Protein AF-W4RLB2-F1 (afdb_monomer)

Secondary structure (DSSP, 8-state):
-GGGGG-S--SS--HHHHHHHHHHHHHH--HHHHHHHHHHHHHHHHHHHHTSSSEEHHHHHHHHHHHHHHHHHHHHSSPPPS-HHHHTTT---HHHHHHHHHHHHHHHHT--EESS--HHHHHHHHHHHHHHHHHHHHHTT----THHHHHHHHHHHHHHHH-

Structure (mmCIF, N/CA/C/O backbone):
data_AF-W4RLB2-F1
#
_entry.id   AF-W4RLB2-F1
#
loop_
_atom_site.group_PDB
_atom_site.id
_atom_site.type_symbol
_atom_site.label_atom_id
_atom_site.label_alt_id
_atom_site.label_comp_id
_atom_site.label_asym_id
_atom_site.label_entity_id
_atom_site.label_seq_id
_atom_site.pdbx_PDB_ins_code
_atom_site.Cartn_x
_atom_site.Cartn_y
_atom_site.Cartn_z
_atom_site.occupancy
_atom_site.B_iso_or_equiv
_atom_site.auth_seq_id
_atom_site.auth_comp_id
_atom_site.auth_asym_id
_atom_site.auth_atom_id
_atom_site.pdbx_PDB_model_num
ATOM 1 N N . MET A 1 1 ? -3.793 -5.143 9.166 1.00 57.75 1 MET A N 1
ATOM 2 C CA . MET A 1 1 ? -4.427 -6.221 9.969 1.00 57.75 1 MET A CA 1
ATOM 3 C C . MET A 1 1 ? -5.931 -6.301 9.697 1.00 57.75 1 MET A C 1
ATOM 5 O O . MET A 1 1 ? -6.378 -7.382 9.352 1.00 57.75 1 MET A O 1
ATOM 9 N N . LEU A 1 2 ? -6.685 -5.191 9.734 1.00 67.94 2 LEU A N 1
ATOM 10 C CA . LEU A 1 2 ? -8.132 -5.184 9.432 1.00 67.94 2 LEU A CA 1
ATOM 11 C C . LEU A 1 2 ? -8.497 -5.467 7.961 1.00 67.94 2 LEU A C 1
ATOM 13 O O . LEU A 1 2 ? -9.568 -5.993 7.696 1.00 67.94 2 LEU A O 1
ATOM 17 N N . GLU A 1 3 ? -7.590 -5.215 7.012 1.00 64.88 3 GLU A N 1
ATOM 18 C CA . GLU A 1 3 ? -7.802 -5.493 5.576 1.00 64.88 3 GLU A CA 1
ATOM 19 C C . GLU A 1 3 ? -8.247 -6.938 5.283 1.00 64.88 3 GLU A C 1
ATOM 21 O O . GLU A 1 3 ? -8.999 -7.179 4.342 1.00 64.88 3 GLU A O 1
ATOM 26 N N . TRP A 1 4 ? -7.829 -7.910 6.104 1.00 70.88 4 TRP A N 1
ATOM 27 C CA . TRP A 1 4 ? -8.194 -9.321 5.937 1.00 70.88 4 TRP A CA 1
ATOM 28 C C . TRP A 1 4 ? -9.691 -9.595 6.114 1.00 70.88 4 TRP A C 1
ATOM 30 O O . TRP A 1 4 ? -10.180 -10.574 5.552 1.00 70.88 4 TRP A O 1
ATOM 40 N N . LEU A 1 5 ? -10.431 -8.724 6.816 1.00 71.50 5 LEU A N 1
ATOM 41 C CA . LEU A 1 5 ? -11.891 -8.826 6.932 1.00 71.50 5 LEU A CA 1
ATOM 42 C C . LEU A 1 5 ? -12.574 -8.777 5.557 1.00 71.50 5 LEU A C 1
ATOM 44 O O . LEU A 1 5 ? -13.620 -9.396 5.364 1.00 71.50 5 LEU A O 1
ATOM 48 N N . ASN A 1 6 ? -11.955 -8.104 4.584 1.00 72.44 6 ASN A N 1
ATOM 49 C CA . ASN A 1 6 ? -12.485 -7.924 3.233 1.00 72.44 6 ASN A CA 1
ATOM 50 C C . ASN A 1 6 ? -11.906 -8.938 2.225 1.00 72.44 6 ASN A C 1
ATOM 52 O O . ASN A 1 6 ? -12.053 -8.780 1.013 1.00 72.44 6 ASN A O 1
ATOM 56 N N . SER A 1 7 ? -11.243 -9.999 2.701 1.00 74.69 7 SER A N 1
ATOM 57 C CA . SER A 1 7 ? -10.769 -11.091 1.846 1.00 74.69 7 SER A CA 1
ATOM 58 C C . SER A 1 7 ? -11.936 -11.917 1.296 1.00 74.69 7 SER A C 1
ATOM 60 O O . SER A 1 7 ? -12.814 -12.347 2.040 1.00 74.69 7 SER A O 1
ATOM 62 N N . LYS A 1 8 ? -11.895 -12.225 -0.007 1.00 70.88 8 LYS A N 1
ATOM 63 C CA . LYS A 1 8 ? -12.828 -13.168 -0.655 1.00 70.88 8 LYS A CA 1
ATOM 64 C C . LYS A 1 8 ? -12.597 -14.628 -0.230 1.00 70.88 8 LYS A C 1
ATOM 66 O O . LYS A 1 8 ? -13.487 -15.451 -0.392 1.00 70.88 8 LYS A O 1
ATOM 71 N N . HIS A 1 9 ? -11.414 -14.950 0.300 1.00 71.81 9 HIS A N 1
ATOM 72 C CA . HIS A 1 9 ? -11.053 -16.302 0.734 1.00 71.81 9 HIS A CA 1
ATOM 73 C C . HIS A 1 9 ? -11.156 -16.391 2.257 1.00 71.81 9 HIS A C 1
ATOM 75 O O . HIS A 1 9 ? -10.357 -15.769 2.964 1.00 71.81 9 HIS A O 1
ATOM 81 N N . VAL A 1 10 ? -12.135 -17.155 2.741 1.00 72.12 10 VAL A N 1
ATOM 82 C CA . VAL A 1 10 ? -12.439 -17.351 4.163 1.00 72.12 10 VAL A CA 1
ATOM 83 C C . VAL A 1 10 ? -12.361 -18.843 4.477 1.00 72.12 10 VAL A C 1
ATOM 85 O O . VAL A 1 10 ? -13.080 -19.632 3.874 1.00 72.12 10 VAL A O 1
ATOM 88 N N . TYR A 1 11 ? -11.478 -19.228 5.402 1.00 72.69 11 TYR A N 1
ATOM 89 C CA . TYR A 1 11 ? -11.276 -20.634 5.787 1.00 72.69 11 TYR A CA 1
ATOM 90 C C . TYR A 1 11 ? -12.200 -21.073 6.929 1.00 72.69 11 TYR A C 1
ATOM 92 O O . TYR A 1 11 ? -12.693 -22.195 6.932 1.00 72.69 11 TYR A O 1
ATOM 100 N N . PHE A 1 12 ? -12.437 -20.186 7.895 1.00 69.25 12 PHE A N 1
ATOM 101 C CA . PHE A 1 12 ? -13.349 -20.384 9.017 1.00 69.25 12 PHE A CA 1
ATOM 102 C C . PHE A 1 12 ? -13.808 -19.011 9.514 1.00 69.25 12 PHE A C 1
ATOM 104 O O . PHE A 1 12 ? -13.005 -18.074 9.541 1.00 69.25 12 PHE A O 1
ATOM 11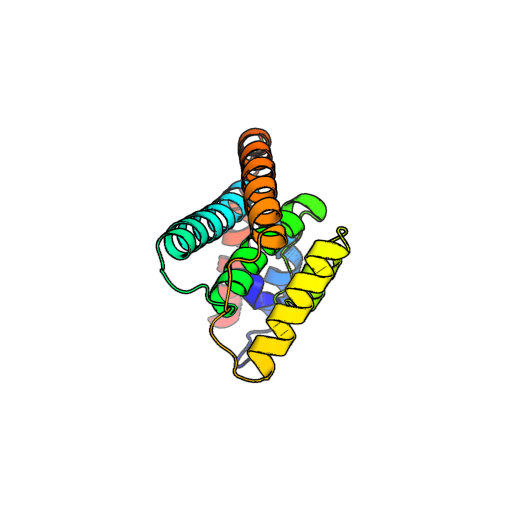1 N N . LEU A 1 13 ? -15.084 -18.874 9.873 1.00 68.69 13 LEU A N 1
ATOM 112 C CA . LEU A 1 13 ? -15.665 -17.589 10.251 1.00 68.69 13 LEU A CA 1
ATOM 113 C C . LEU A 1 13 ? -16.718 -17.763 11.341 1.00 68.69 13 LEU A C 1
ATOM 115 O O . LEU A 1 13 ? -17.698 -18.473 11.138 1.00 68.69 13 LEU A O 1
ATOM 119 N N . ASN A 1 14 ? -16.555 -17.051 12.456 1.00 70.25 14 ASN A N 1
ATOM 120 C CA . ASN A 1 14 ? -17.691 -16.724 13.311 1.00 70.25 14 ASN A CA 1
ATOM 121 C C . ASN A 1 14 ? -18.388 -15.503 12.691 1.00 70.25 14 ASN A C 1
ATOM 123 O O . ASN A 1 14 ? -17.816 -14.411 12.648 1.00 70.25 14 ASN A O 1
ATOM 127 N N . THR A 1 15 ? -19.584 -15.713 12.146 1.00 71.94 15 THR A N 1
ATOM 128 C CA . THR A 1 15 ? -20.307 -14.718 11.344 1.00 71.94 15 THR A CA 1
ATOM 129 C C . THR A 1 15 ? -20.697 -13.484 12.157 1.00 71.94 15 THR A C 1
ATOM 131 O O . THR A 1 15 ? -20.482 -12.372 11.684 1.00 71.94 15 THR A O 1
ATOM 134 N N . CYS A 1 16 ? -21.144 -13.652 13.406 1.00 75.88 16 CYS A N 1
ATOM 135 C CA . CYS A 1 16 ? -21.628 -12.554 14.250 1.00 75.88 16 CYS A CA 1
ATOM 136 C C . CYS A 1 16 ? -20.531 -11.518 14.562 1.00 75.88 16 CYS A C 1
ATOM 138 O O . CYS A 1 16 ? -20.703 -10.319 14.324 1.00 75.88 16 CYS A O 1
ATOM 140 N N . LEU A 1 17 ? -19.364 -11.971 15.036 1.00 79.19 17 LEU A N 1
ATOM 141 C CA . LEU A 1 17 ? -18.235 -11.081 15.339 1.00 79.19 17 LEU A CA 1
ATOM 142 C C . LEU A 1 17 ? -17.734 -10.363 14.082 1.00 79.19 17 LEU A C 1
ATOM 144 O O . LEU A 1 17 ? -17.430 -9.172 14.114 1.00 79.19 17 LEU A O 1
ATOM 148 N N . VAL A 1 18 ? -17.619 -11.091 12.973 1.00 79.88 18 VAL A N 1
ATOM 149 C CA . VAL A 1 18 ? -17.046 -10.549 11.737 1.00 79.88 18 VAL A CA 1
ATOM 150 C C . VAL A 1 18 ? -17.973 -9.522 11.106 1.00 79.88 18 VAL A C 1
ATOM 152 O O . VAL A 1 18 ? -17.490 -8.504 10.616 1.00 79.88 18 VAL A O 1
ATOM 155 N N . GLU A 1 19 ? -19.284 -9.751 11.132 1.00 80.94 19 GLU A N 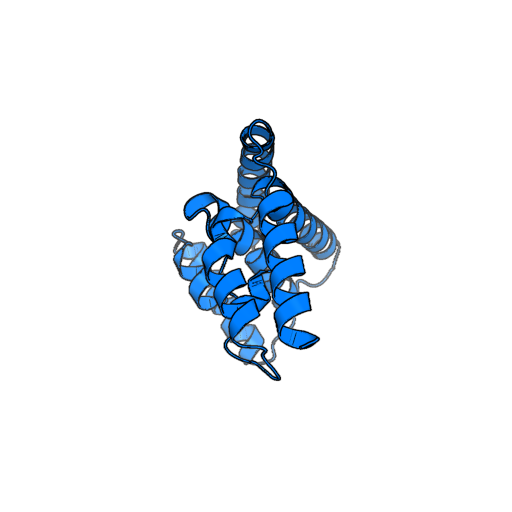1
ATOM 156 C CA . GLU A 1 19 ? -20.274 -8.773 10.678 1.00 80.94 19 GLU A CA 1
ATOM 157 C C . GLU A 1 19 ? -20.212 -7.498 11.521 1.00 80.94 19 GLU A C 1
ATOM 159 O O . GLU A 1 19 ? -20.073 -6.409 10.964 1.00 80.94 19 GLU A O 1
ATOM 164 N N . LYS A 1 20 ? -20.198 -7.621 12.856 1.00 81.19 20 LYS A N 1
ATOM 165 C CA . LYS A 1 20 ? -20.068 -6.471 13.766 1.00 81.19 20 LYS A CA 1
ATOM 166 C C . LYS A 1 20 ? -18.761 -5.703 13.534 1.00 81.19 20 LYS A C 1
ATOM 168 O O . LYS A 1 20 ? -18.783 -4.481 13.406 1.00 81.19 20 LYS A O 1
ATOM 173 N N . LEU A 1 21 ? -17.634 -6.406 13.385 1.00 81.94 21 LEU A N 1
ATOM 174 C CA . LEU A 1 21 ? -16.350 -5.783 13.053 1.00 81.94 21 LEU A CA 1
ATOM 175 C C . LEU A 1 21 ? -16.394 -5.065 11.702 1.00 81.94 21 LEU A C 1
ATOM 177 O O . LEU A 1 21 ? -15.915 -3.942 11.618 1.00 81.94 21 LEU A O 1
ATOM 181 N N . LYS A 1 22 ? -16.981 -5.669 10.661 1.00 81.38 22 LYS A N 1
ATOM 182 C CA . LYS A 1 22 ? -17.107 -5.052 9.329 1.00 81.38 22 LYS A CA 1
ATOM 183 C C . LYS A 1 22 ? -17.950 -3.784 9.335 1.00 81.38 22 LYS A C 1
ATOM 185 O O . LYS A 1 22 ? -17.630 -2.868 8.585 1.00 81.38 22 LYS A O 1
ATOM 190 N N . LEU A 1 23 ? -18.999 -3.725 10.154 1.00 83.94 23 LEU A N 1
ATOM 191 C CA . LEU A 1 23 ? -19.845 -2.535 10.283 1.00 83.94 23 LEU A CA 1
ATOM 192 C C . LEU A 1 23 ? -19.114 -1.379 10.973 1.00 83.94 23 LEU A C 1
ATOM 194 O O . LEU A 1 23 ? -19.345 -0.221 10.642 1.00 83.94 23 LEU A O 1
ATOM 198 N N . MET A 1 24 ? -18.222 -1.690 11.914 1.00 82.00 24 MET A N 1
ATOM 199 C CA . MET A 1 24 ? -17.485 -0.685 12.685 1.00 82.00 24 MET A CA 1
ATOM 200 C C . MET A 1 24 ? -16.137 -0.324 12.048 1.00 82.00 24 MET A C 1
ATOM 202 O O . MET A 1 24 ? -15.553 0.696 12.389 1.00 82.00 24 MET A O 1
ATOM 206 N N . GLN A 1 25 ? -15.625 -1.137 11.121 1.00 80.75 25 GLN A N 1
ATOM 207 C CA . GLN A 1 25 ? -14.233 -1.107 10.659 1.00 80.75 25 GLN A CA 1
ATOM 208 C C . GLN A 1 25 ? -13.735 0.284 10.213 1.00 80.75 25 GLN A C 1
ATOM 210 O O . GLN A 1 25 ? -12.592 0.648 10.493 1.00 80.75 25 GLN A O 1
ATOM 215 N N . ASP A 1 26 ? -14.599 1.074 9.575 1.00 78.44 26 ASP A N 1
ATOM 216 C CA . ASP A 1 26 ? -14.263 2.409 9.074 1.00 78.44 26 ASP A CA 1
ATOM 217 C C . ASP A 1 26 ? -14.316 3.488 10.170 1.00 78.44 26 ASP A C 1
ATOM 219 O O . ASP A 1 26 ? -13.633 4.504 10.062 1.00 78.44 26 ASP A O 1
ATOM 223 N N . SER A 1 27 ? -15.071 3.269 11.255 1.00 76.62 27 SER A N 1
ATOM 224 C CA . SER A 1 27 ? -15.100 4.173 12.414 1.00 76.62 27 SER A CA 1
ATOM 225 C C . SER A 1 27 ? -13.975 3.892 13.413 1.00 76.62 27 SER A C 1
ATOM 227 O O . SER A 1 27 ? -13.544 4.803 14.111 1.00 76.62 27 SER A O 1
ATOM 229 N N . VAL A 1 28 ? -13.474 2.652 13.477 1.00 78.50 28 VAL A N 1
ATOM 230 C CA . VAL A 1 28 ? -12.344 2.266 14.350 1.00 78.50 28 VAL A CA 1
ATOM 231 C C . VAL A 1 28 ? -10.969 2.436 13.698 1.00 78.50 28 VAL A C 1
ATOM 233 O O . VAL A 1 28 ? -9.959 2.425 14.405 1.00 78.50 28 VAL A O 1
ATOM 236 N N . ILE A 1 29 ? -10.868 2.570 12.371 1.00 78.62 29 ILE A N 1
ATOM 237 C CA . ILE A 1 29 ? -9.554 2.664 11.728 1.00 78.62 29 ILE A CA 1
ATOM 238 C C . ILE A 1 29 ? -8.866 4.007 12.010 1.00 78.62 29 ILE A C 1
ATOM 240 O O . ILE A 1 29 ? -9.233 5.067 11.505 1.00 78.62 29 ILE A O 1
ATOM 244 N N . SER A 1 30 ? -7.767 3.955 12.762 1.00 82.94 30 SER A N 1
ATOM 245 C CA . SER A 1 30 ? -6.917 5.125 12.970 1.00 82.94 30 SER A CA 1
ATOM 246 C C . SER A 1 30 ? -6.111 5.442 11.704 1.00 82.94 30 SER A C 1
ATOM 248 O O . SER A 1 30 ? -5.159 4.736 11.357 1.00 82.94 30 SER A O 1
ATOM 250 N N . GLN A 1 31 ? -6.457 6.546 11.035 1.00 85.50 31 GLN A N 1
ATOM 251 C CA . GLN A 1 31 ? -5.854 6.938 9.753 1.00 85.50 31 GLN A CA 1
ATOM 252 C C . GLN A 1 31 ? -4.339 7.126 9.825 1.00 85.50 31 GLN A C 1
ATOM 254 O O . GLN A 1 31 ? -3.599 6.597 8.998 1.00 85.50 31 GLN A O 1
ATOM 259 N N . VAL A 1 32 ? -3.861 7.862 10.827 1.00 89.06 32 VAL A N 1
ATOM 260 C CA . VAL A 1 32 ? -2.449 8.252 10.927 1.00 89.06 32 VAL A CA 1
ATOM 261 C C . VAL A 1 32 ? -1.533 7.054 11.202 1.00 89.06 32 VAL A C 1
ATOM 263 O O . VAL A 1 32 ? -0.576 6.875 10.444 1.00 89.06 32 VAL A O 1
ATOM 266 N N . PRO A 1 33 ? -1.793 6.194 12.212 1.00 89.56 33 PRO A N 1
ATOM 267 C CA . PRO A 1 33 ? -1.015 4.971 12.399 1.00 89.56 33 PRO A CA 1
ATOM 268 C C . PRO A 1 33 ? -1.020 4.067 11.163 1.00 89.56 33 PRO A C 1
ATOM 270 O O . PRO A 1 33 ? 0.030 3.543 10.789 1.00 89.56 33 PRO A O 1
ATOM 273 N N . TYR A 1 34 ? -2.172 3.927 10.498 1.00 90.69 34 TYR A N 1
ATOM 274 C CA . TYR A 1 34 ? -2.295 3.111 9.293 1.00 90.69 34 TYR A CA 1
ATOM 275 C C . TYR A 1 34 ? -1.433 3.650 8.143 1.00 90.69 34 TYR A C 1
ATOM 277 O O . TYR A 1 34 ? -0.594 2.930 7.599 1.00 90.69 34 TYR A O 1
ATOM 285 N N . ILE A 1 35 ? -1.572 4.936 7.809 1.00 93.19 35 ILE A N 1
ATOM 286 C CA . ILE A 1 35 ? -0.793 5.577 6.742 1.00 93.19 35 ILE A CA 1
ATOM 287 C C . ILE A 1 35 ? 0.704 5.499 7.054 1.00 93.19 35 ILE A C 1
ATOM 289 O O . ILE A 1 35 ? 1.486 5.107 6.189 1.00 93.19 35 ILE A O 1
ATOM 293 N N . ASN A 1 36 ? 1.117 5.783 8.294 1.00 93.25 36 ASN A N 1
ATOM 294 C CA . ASN A 1 36 ? 2.523 5.699 8.697 1.00 93.25 36 ASN A CA 1
ATOM 295 C C . ASN A 1 36 ? 3.086 4.274 8.592 1.00 93.25 36 ASN A C 1
ATOM 297 O O . ASN A 1 36 ? 4.222 4.097 8.147 1.00 93.25 36 ASN A O 1
ATOM 301 N N . HIS A 1 37 ? 2.307 3.248 8.949 1.00 92.69 37 HIS A N 1
ATOM 302 C CA . HIS A 1 37 ? 2.712 1.852 8.779 1.00 92.69 37 HIS A CA 1
ATOM 303 C C . HIS A 1 37 ? 3.004 1.528 7.307 1.00 92.69 37 HIS A C 1
ATOM 305 O O . HIS A 1 37 ? 4.087 1.038 6.975 1.00 92.69 37 HIS A O 1
ATOM 311 N N . HIS A 1 38 ? 2.069 1.862 6.417 1.00 94.94 38 HIS A N 1
ATOM 312 C CA . HIS A 1 38 ? 2.207 1.613 4.983 1.00 94.94 38 HIS A CA 1
ATOM 313 C C . HIS A 1 38 ? 3.332 2.441 4.349 1.00 94.94 38 HIS A C 1
ATOM 315 O O . HIS A 1 38 ? 4.103 1.913 3.545 1.00 94.94 38 HIS A O 1
ATOM 321 N N . LEU A 1 39 ? 3.501 3.698 4.764 1.00 96.38 39 LEU A N 1
ATOM 322 C CA . LEU A 1 39 ? 4.616 4.542 4.341 1.00 96.38 39 LEU A CA 1
ATOM 323 C C . LEU A 1 39 ? 5.970 3.962 4.740 1.00 96.38 39 LEU A C 1
ATOM 325 O O . LEU A 1 39 ? 6.889 3.940 3.925 1.00 96.38 39 LEU A O 1
ATOM 329 N N . ASN A 1 40 ? 6.107 3.471 5.971 1.00 95.88 40 ASN A N 1
ATOM 330 C CA . ASN A 1 40 ? 7.355 2.869 6.434 1.00 95.88 40 ASN A CA 1
ATOM 331 C C . ASN A 1 40 ? 7.693 1.600 5.640 1.00 95.88 40 ASN A C 1
ATOM 333 O O . ASN A 1 40 ? 8.852 1.401 5.269 1.00 95.88 40 ASN A O 1
ATOM 337 N N . LEU A 1 41 ? 6.690 0.773 5.317 1.00 95.19 41 LEU A N 1
ATOM 338 C CA . LEU A 1 41 ? 6.867 -0.387 4.440 1.00 95.19 41 LEU A CA 1
ATOM 339 C C . LEU A 1 41 ? 7.318 0.026 3.033 1.00 95.19 41 LEU A C 1
ATOM 341 O O . LEU A 1 41 ? 8.293 -0.534 2.524 1.00 95.19 41 LEU A O 1
ATOM 345 N N . ALA A 1 42 ? 6.654 1.017 2.431 1.00 96.94 42 ALA A N 1
ATOM 346 C CA . ALA A 1 42 ? 6.995 1.534 1.108 1.00 96.94 42 ALA A CA 1
ATOM 347 C C . ALA A 1 42 ? 8.422 2.104 1.077 1.00 96.94 42 ALA A C 1
ATOM 349 O O . ALA A 1 42 ? 9.239 1.651 0.277 1.00 96.94 42 ALA A O 1
ATOM 350 N N . LYS A 1 43 ? 8.757 3.016 2.002 1.00 97.00 43 LYS A N 1
ATOM 351 C CA . LYS A 1 43 ? 10.086 3.642 2.126 1.00 97.00 43 LYS A CA 1
ATOM 352 C C . LYS A 1 43 ? 11.190 2.608 2.300 1.00 97.00 43 LYS A C 1
ATOM 354 O O . LYS A 1 43 ? 12.191 2.652 1.589 1.00 97.00 43 LYS A O 1
ATOM 359 N N . ARG A 1 44 ? 11.011 1.656 3.224 1.00 96.44 44 ARG A N 1
ATOM 360 C CA . ARG A 1 44 ? 11.999 0.598 3.476 1.00 96.44 44 ARG A CA 1
ATOM 361 C C . ARG A 1 44 ? 12.238 -0.234 2.221 1.00 96.44 44 ARG A C 1
ATOM 363 O O . ARG A 1 44 ? 13.382 -0.400 1.814 1.00 96.44 44 ARG A O 1
ATOM 370 N N . ASN A 1 45 ? 11.170 -0.731 1.597 1.00 94.81 45 ASN A N 1
ATOM 371 C CA . ASN A 1 45 ? 11.282 -1.570 0.404 1.00 94.81 45 ASN A CA 1
ATOM 372 C C . ASN A 1 45 ? 11.879 -0.803 -0.782 1.00 94.81 45 ASN A C 1
ATOM 374 O O . ASN A 1 45 ? 12.676 -1.365 -1.527 1.00 94.81 45 ASN A O 1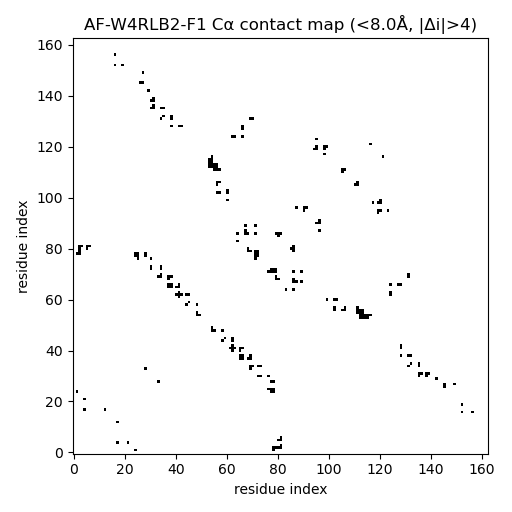
ATOM 378 N N . PHE A 1 46 ? 11.537 0.475 -0.943 1.00 95.94 46 PHE A N 1
ATOM 379 C CA . PHE A 1 46 ? 12.051 1.305 -2.026 1.00 95.94 46 PHE A CA 1
ATOM 380 C C . PHE A 1 46 ? 13.534 1.649 -1.848 1.00 95.94 46 PHE A C 1
ATOM 382 O O . PHE A 1 46 ? 14.316 1.513 -2.787 1.00 95.94 46 PHE A O 1
ATOM 389 N N . ASN A 1 47 ? 13.954 1.995 -0.628 1.00 95.06 47 ASN A N 1
ATOM 390 C CA . ASN A 1 47 ? 15.364 2.217 -0.307 1.00 95.06 47 ASN A CA 1
ATOM 391 C C . ASN A 1 47 ? 16.205 0.954 -0.520 1.00 95.06 47 ASN A C 1
ATOM 393 O O . ASN A 1 47 ? 17.314 1.037 -1.041 1.00 95.06 47 ASN A O 1
ATOM 397 N N . GLU A 1 48 ? 15.684 -0.215 -0.145 1.00 93.31 48 GLU A N 1
ATOM 398 C CA . GLU A 1 48 ? 16.364 -1.485 -0.400 1.00 93.31 48 GLU A CA 1
ATOM 399 C C . GLU A 1 48 ? 16.418 -1.824 -1.891 1.00 93.31 48 GLU A C 1
ATOM 401 O O . GLU A 1 48 ? 17.458 -2.277 -2.363 1.00 93.31 48 GLU A O 1
ATOM 406 N N . LEU A 1 49 ? 15.348 -1.555 -2.646 1.00 92.06 49 LEU A N 1
ATOM 407 C CA . LEU A 1 49 ? 15.303 -1.757 -4.095 1.00 92.06 49 LEU A CA 1
ATOM 408 C C . LEU A 1 49 ? 16.370 -0.919 -4.815 1.00 92.06 49 LEU A C 1
ATOM 410 O O . LEU A 1 49 ? 17.110 -1.468 -5.627 1.00 92.06 49 LEU A O 1
ATOM 414 N N . LYS A 1 50 ? 16.522 0.364 -4.457 1.00 91.25 50 LYS A N 1
ATOM 415 C CA . LYS A 1 50 ? 17.537 1.268 -5.036 1.00 91.25 50 LYS A CA 1
ATOM 416 C C . LYS A 1 50 ? 18.981 0.793 -4.845 1.00 91.25 50 LYS A C 1
ATOM 418 O O . LYS A 1 50 ? 19.842 1.136 -5.648 1.00 91.25 50 LYS A O 1
ATOM 423 N N . LYS A 1 51 ? 19.261 0.029 -3.784 1.00 90.31 51 LYS A N 1
ATOM 424 C CA . LYS A 1 51 ? 20.603 -0.507 -3.490 1.00 90.31 51 LYS A CA 1
ATOM 425 C C . LYS A 1 51 ? 20.927 -1.777 -4.279 1.00 90.31 51 LYS A C 1
ATOM 427 O O . LYS A 1 51 ? 22.070 -2.235 -4.248 1.00 90.31 51 LYS A O 1
ATOM 432 N N . LYS A 1 52 ? 19.941 -2.412 -4.920 1.00 86.81 52 LYS A N 1
ATOM 433 C CA . LYS A 1 52 ? 20.159 -3.643 -5.688 1.00 86.81 52 LYS A CA 1
ATOM 434 C C . LYS A 1 52 ? 20.658 -3.313 -7.092 1.00 86.81 52 LYS A C 1
ATOM 436 O O . LYS A 1 52 ? 20.278 -2.311 -7.683 1.00 86.81 52 LYS A O 1
ATOM 441 N N . LYS A 1 53 ? 21.489 -4.209 -7.635 1.00 80.19 53 LYS A N 1
ATOM 442 C CA . LYS A 1 53 ? 21.917 -4.161 -9.042 1.00 80.19 53 LYS A CA 1
ATOM 443 C C . LYS A 1 53 ? 20.765 -4.475 -10.001 1.00 80.19 53 LYS A C 1
ATOM 445 O O . LYS A 1 53 ? 20.738 -3.961 -11.109 1.00 80.19 53 LYS A O 1
ATOM 450 N N . GLU A 1 54 ? 19.820 -5.298 -9.553 1.00 85.69 54 GLU A N 1
ATOM 451 C CA . GLU A 1 54 ? 18.683 -5.761 -10.343 1.00 85.69 54 GLU A CA 1
ATOM 452 C C . GLU A 1 54 ? 17.373 -5.238 -9.755 1.00 85.69 54 GLU A C 1
ATOM 454 O O . GLU A 1 54 ? 17.137 -5.316 -8.542 1.00 85.69 54 GLU A O 1
ATOM 459 N N . TRP A 1 55 ? 16.491 -4.765 -10.629 1.00 88.25 55 TRP A N 1
ATOM 460 C CA . TRP A 1 55 ? 15.179 -4.255 -10.256 1.00 88.25 55 TRP A CA 1
ATOM 461 C C . TRP A 1 55 ? 14.153 -5.379 -10.341 1.00 88.25 55 TRP A C 1
ATOM 463 O O . TRP A 1 55 ? 14.083 -6.089 -11.335 1.00 88.25 55 TRP A O 1
ATOM 473 N N . ARG A 1 56 ? 13.351 -5.581 -9.291 1.00 88.94 56 ARG A N 1
ATOM 474 C CA . ARG A 1 56 ? 12.383 -6.689 -9.227 1.00 88.94 56 ARG A CA 1
ATOM 475 C C . ARG A 1 56 ? 10.960 -6.170 -9.348 1.00 88.94 56 ARG A C 1
ATOM 477 O O . ARG A 1 56 ? 10.488 -5.468 -8.451 1.00 88.94 56 ARG A O 1
ATOM 484 N N . GLY A 1 57 ? 10.237 -6.592 -10.387 1.00 91.31 57 GLY A N 1
ATOM 485 C CA . GLY A 1 57 ? 8.849 -6.169 -10.623 1.00 91.31 57 GLY A CA 1
ATOM 486 C C . GLY A 1 57 ? 7.920 -6.497 -9.448 1.00 91.31 57 GLY A C 1
ATOM 487 O O . GLY A 1 57 ? 7.098 -5.680 -9.036 1.00 91.31 57 GLY A O 1
ATOM 488 N N . LYS A 1 58 ? 8.129 -7.650 -8.797 1.00 91.06 58 LYS A N 1
ATOM 489 C CA . LYS A 1 58 ? 7.386 -8.032 -7.584 1.00 91.06 58 LYS A CA 1
ATOM 490 C C . LYS A 1 58 ? 7.563 -7.023 -6.441 1.00 91.06 58 LYS A C 1
ATOM 492 O O . LYS A 1 58 ? 6.606 -6.762 -5.720 1.00 91.06 58 LYS A O 1
ATOM 497 N N . VAL A 1 59 ? 8.763 -6.460 -6.268 1.00 93.44 59 VAL A N 1
ATOM 498 C CA . VAL A 1 59 ? 9.048 -5.488 -5.197 1.00 93.44 59 VAL A CA 1
ATOM 499 C C . VAL A 1 59 ? 8.359 -4.155 -5.485 1.00 93.44 59 VAL A C 1
ATOM 501 O O . VAL A 1 59 ? 7.749 -3.601 -4.574 1.00 93.44 59 VAL A O 1
ATOM 504 N N . TYR A 1 60 ? 8.349 -3.699 -6.743 1.00 95.38 60 TYR A N 1
ATOM 505 C CA . TYR A 1 60 ? 7.541 -2.545 -7.157 1.00 95.38 60 TYR A CA 1
ATOM 506 C C . TYR A 1 60 ? 6.065 -2.725 -6.807 1.00 95.38 60 TYR A C 1
ATOM 508 O O . TYR A 1 60 ? 5.476 -1.849 -6.183 1.00 95.38 60 TYR A O 1
ATOM 516 N N . LEU A 1 61 ? 5.476 -3.878 -7.141 1.00 94.88 61 LEU A N 1
ATOM 517 C CA . LEU A 1 61 ? 4.069 -4.156 -6.837 1.00 94.88 61 LEU A CA 1
ATOM 518 C C . LEU A 1 61 ? 3.778 -4.124 -5.328 1.00 94.88 61 LEU A C 1
ATOM 520 O O . LEU A 1 61 ? 2.721 -3.644 -4.929 1.00 94.88 61 LEU A O 1
ATOM 524 N N . TYR A 1 62 ? 4.709 -4.573 -4.476 1.00 94.25 62 TYR A N 1
ATOM 525 C CA . TYR A 1 62 ? 4.563 -4.434 -3.021 1.00 94.25 62 TYR A CA 1
ATOM 526 C C . TYR A 1 62 ? 4.626 -2.978 -2.555 1.00 94.25 62 TYR A C 1
ATOM 528 O O . TYR A 1 62 ? 3.805 -2.581 -1.732 1.00 94.25 62 TYR A O 1
ATOM 536 N N . ILE A 1 63 ? 5.572 -2.189 -3.072 1.00 96.88 63 ILE A N 1
ATOM 537 C CA . ILE A 1 63 ? 5.702 -0.765 -2.727 1.00 96.88 63 ILE A CA 1
ATOM 538 C C . ILE A 1 63 ? 4.438 -0.007 -3.144 1.00 96.88 63 ILE A C 1
ATOM 540 O O . ILE A 1 63 ? 3.842 0.695 -2.329 1.00 96.88 63 ILE A O 1
ATOM 544 N N . LEU A 1 64 ? 3.995 -0.206 -4.388 1.00 96.88 64 LEU A N 1
ATOM 545 C CA . LEU A 1 64 ? 2.789 0.410 -4.937 1.00 96.88 64 LEU A CA 1
ATOM 546 C C . LEU A 1 64 ? 1.544 -0.001 -4.159 1.00 96.88 64 LEU A C 1
ATOM 548 O O . LEU A 1 64 ? 0.711 0.846 -3.870 1.00 96.88 64 LEU A O 1
ATOM 552 N N . ARG A 1 65 ? 1.430 -1.271 -3.755 1.00 96.12 65 ARG A N 1
ATOM 553 C CA . ARG A 1 65 ? 0.330 -1.716 -2.893 1.00 96.12 65 ARG A CA 1
ATOM 554 C C . ARG A 1 65 ? 0.317 -0.954 -1.576 1.00 96.12 65 ARG A C 1
ATOM 556 O O . ARG A 1 65 ? -0.731 -0.455 -1.194 1.00 96.12 65 ARG A O 1
ATOM 563 N N . SER A 1 66 ? 1.464 -0.817 -0.910 1.00 96.44 66 SER A N 1
ATOM 564 C CA . SER A 1 66 ? 1.546 -0.047 0.332 1.00 96.44 66 SER A CA 1
ATOM 565 C C . SER A 1 66 ? 1.120 1.411 0.135 1.00 96.44 66 SER A C 1
ATOM 567 O O . SER A 1 66 ? 0.311 1.903 0.917 1.00 96.44 66 SER A O 1
ATOM 569 N N . ILE A 1 67 ? 1.603 2.073 -0.920 1.00 97.38 67 ILE A N 1
ATOM 570 C CA . ILE A 1 67 ? 1.254 3.468 -1.235 1.00 97.38 67 ILE A CA 1
ATOM 571 C C . ILE A 1 67 ? -0.238 3.613 -1.534 1.00 97.38 67 ILE A C 1
ATOM 573 O O . ILE A 1 67 ? -0.896 4.470 -0.950 1.00 97.38 67 ILE A O 1
ATOM 577 N N . LEU A 1 68 ? -0.792 2.758 -2.395 1.00 96.69 68 LEU A N 1
ATOM 578 C CA . LEU A 1 68 ? -2.198 2.832 -2.787 1.00 96.69 68 LEU A CA 1
ATOM 579 C C . LEU A 1 68 ? -3.140 2.513 -1.627 1.00 96.69 68 LEU A C 1
ATOM 581 O O . LEU A 1 68 ? -4.161 3.176 -1.498 1.00 96.69 68 LEU A O 1
ATOM 585 N N . SER A 1 69 ? -2.788 1.579 -0.740 1.00 95.31 69 SER A N 1
ATOM 586 C CA . SER A 1 69 ? -3.555 1.332 0.487 1.00 95.31 69 SER A CA 1
ATOM 587 C C . SER A 1 69 ? -3.595 2.567 1.395 1.00 95.31 69 SER A C 1
ATOM 589 O O . SER A 1 69 ? -4.657 2.930 1.896 1.00 95.31 69 SER A O 1
ATOM 591 N N . ALA A 1 70 ? -2.461 3.251 1.581 1.00 95.44 70 ALA A N 1
ATOM 592 C CA . ALA A 1 70 ? -2.415 4.487 2.363 1.00 95.44 70 ALA A CA 1
ATOM 593 C C . ALA A 1 70 ? -3.223 5.618 1.700 1.00 95.44 70 ALA A C 1
ATOM 595 O O . ALA A 1 70 ? -3.993 6.305 2.371 1.00 95.44 70 ALA A O 1
ATOM 596 N N . LYS A 1 71 ? -3.088 5.771 0.377 1.00 95.62 71 LYS A N 1
ATOM 597 C CA . LYS A 1 71 ? -3.807 6.774 -0.420 1.00 95.62 71 LYS A CA 1
ATOM 598 C C . LYS A 1 71 ? -5.31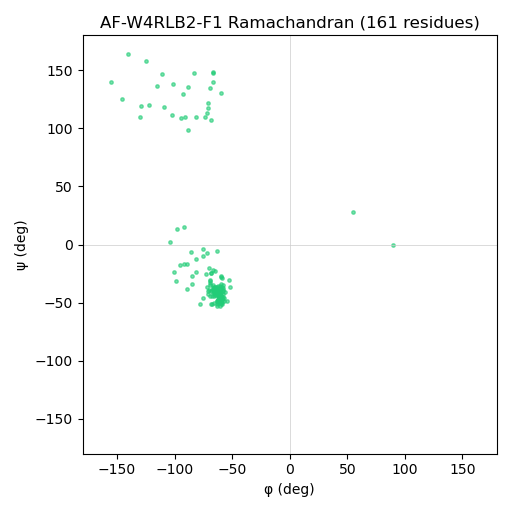8 6.526 -0.435 1.00 95.62 71 LYS A C 1
ATOM 600 O O . LYS A 1 71 ? -6.092 7.470 -0.333 1.00 95.62 71 LYS A O 1
ATOM 605 N N . TRP A 1 72 ? -5.750 5.268 -0.487 1.00 95.81 72 TRP A N 1
ATOM 606 C CA . TRP A 1 72 ? -7.162 4.901 -0.380 1.00 95.81 72 TRP A CA 1
ATOM 607 C C . TRP A 1 72 ? -7.760 5.371 0.943 1.00 95.81 72 TRP A C 1
ATOM 609 O O . TRP A 1 72 ? -8.794 6.035 0.946 1.00 95.81 72 TRP A O 1
ATOM 619 N N . LEU A 1 73 ? -7.085 5.087 2.063 1.00 92.12 73 LEU A N 1
ATOM 620 C CA . LEU A 1 73 ? -7.560 5.520 3.375 1.00 92.12 73 LEU A CA 1
ATOM 621 C C . LEU A 1 73 ? -7.590 7.051 3.488 1.00 92.12 73 LEU A C 1
ATOM 623 O O . LEU A 1 73 ? -8.520 7.598 4.074 1.00 92.12 73 LEU A O 1
ATOM 627 N N . GLN A 1 74 ? -6.621 7.748 2.888 1.00 92.69 74 GLN A N 1
ATOM 628 C CA . GLN A 1 74 ? -6.619 9.212 2.809 1.00 92.69 74 GLN A CA 1
ATOM 629 C C . GLN A 1 74 ? -7.845 9.758 2.049 1.00 92.69 74 GLN A C 1
ATOM 631 O O . GLN A 1 74 ? -8.448 10.731 2.502 1.00 92.69 74 GLN A O 1
ATOM 636 N N . ILE A 1 75 ? -8.198 9.168 0.901 1.00 92.38 75 ILE A N 1
ATOM 637 C CA . ILE A 1 75 ? -9.276 9.653 0.019 1.00 92.38 75 ILE A CA 1
ATOM 638 C C . ILE A 1 75 ? -10.654 9.265 0.561 1.00 92.38 75 ILE A C 1
ATOM 640 O O . ILE A 1 75 ? -11.535 10.112 0.689 1.00 92.38 75 ILE A O 1
ATOM 644 N N . HIS A 1 76 ? -10.840 7.985 0.877 1.00 91.12 76 HIS A N 1
ATOM 645 C CA . HIS A 1 76 ? -12.151 7.414 1.182 1.00 91.12 76 HIS A CA 1
ATOM 646 C C . HIS A 1 76 ? -12.455 7.365 2.677 1.00 91.12 76 HIS A C 1
ATOM 648 O O . HIS A 1 76 ? -13.615 7.222 3.043 1.00 91.12 76 HIS A O 1
ATOM 654 N N . ARG A 1 77 ? -11.439 7.486 3.547 1.00 87.75 77 ARG A N 1
ATOM 655 C CA . ARG A 1 77 ? -11.556 7.243 4.999 1.00 87.75 77 ARG A CA 1
ATOM 656 C C . ARG A 1 77 ? -12.113 5.858 5.342 1.00 87.75 77 ARG A C 1
ATOM 658 O O . ARG A 1 77 ? -12.725 5.682 6.386 1.00 87.75 77 ARG A O 1
ATOM 665 N N . GLN A 1 78 ? -11.879 4.897 4.457 1.00 88.25 78 GLN A N 1
ATOM 666 C CA . GLN A 1 78 ? -12.344 3.521 4.573 1.00 88.25 78 GLN A CA 1
ATOM 667 C C . GLN A 1 78 ? -11.173 2.556 4.476 1.00 88.25 78 GLN A C 1
ATOM 669 O O . GLN A 1 78 ? -10.129 2.885 3.897 1.00 88.25 78 GLN A O 1
ATOM 674 N N . ILE A 1 79 ? -11.353 1.347 5.003 1.00 86.50 79 ILE A N 1
ATOM 675 C CA . ILE A 1 79 ? -10.357 0.289 4.850 1.00 86.50 79 ILE A CA 1
ATOM 676 C C . ILE A 1 79 ? -10.128 -0.015 3.365 1.00 86.50 79 ILE A C 1
ATOM 678 O O . ILE A 1 79 ? -11.086 -0.237 2.622 1.00 86.50 79 ILE A O 1
ATOM 682 N N . PRO A 1 80 ? -8.862 -0.053 2.913 1.00 90.31 80 PRO A N 1
ATOM 683 C CA . PRO A 1 80 ? -8.572 -0.359 1.527 1.00 90.31 80 PRO A CA 1
ATOM 684 C C . PRO A 1 80 ? -8.933 -1.800 1.164 1.00 90.31 80 PRO A C 1
ATOM 686 O O . PRO A 1 80 ? -8.780 -2.716 1.982 1.00 90.31 80 PRO A O 1
ATOM 689 N N . PRO A 1 81 ? -9.330 -2.028 -0.095 1.00 89.62 81 PRO A N 1
ATOM 690 C CA . PRO A 1 81 ? -9.587 -3.360 -0.601 1.00 89.62 81 PRO A CA 1
ATOM 691 C C . PRO A 1 81 ? -8.301 -4.186 -0.671 1.00 89.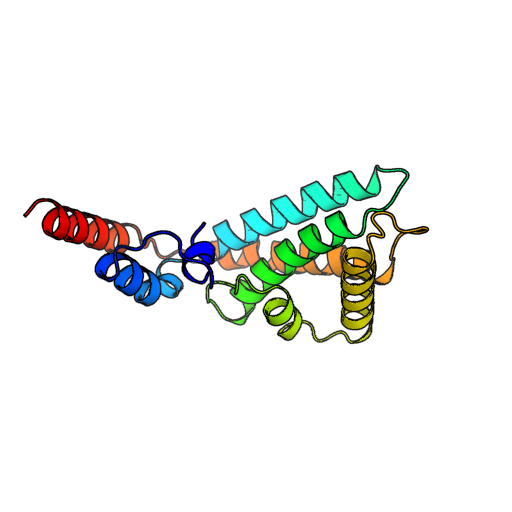62 81 PRO A C 1
ATOM 693 O O . PRO A 1 81 ? -7.203 -3.696 -0.952 1.00 89.62 81 PRO A O 1
ATOM 696 N N . VAL A 1 82 ? -8.449 -5.496 -0.467 1.00 86.56 82 VAL A N 1
ATOM 697 C CA . VAL A 1 82 ? -7.349 -6.457 -0.642 1.00 86.56 82 VAL A CA 1
ATOM 698 C C . VAL A 1 82 ? -7.034 -6.656 -2.131 1.00 86.56 82 VAL A C 1
ATOM 700 O O . VAL A 1 82 ? -5.905 -7.014 -2.483 1.00 86.56 82 VAL A O 1
ATOM 703 N N . ASP A 1 83 ? -7.996 -6.427 -3.021 1.00 88.50 83 ASP A N 1
ATOM 704 C CA . ASP A 1 83 ? -7.794 -6.558 -4.460 1.00 88.50 83 ASP A CA 1
ATOM 705 C C . ASP A 1 83 ? -6.900 -5.427 -4.990 1.00 88.50 83 ASP A C 1
ATOM 707 O O . ASP A 1 83 ? -7.190 -4.240 -4.851 1.00 88.50 83 ASP A O 1
ATOM 711 N N . PHE A 1 84 ? -5.780 -5.798 -5.612 1.00 90.00 84 PHE A N 1
ATOM 712 C CA . PHE A 1 84 ? -4.855 -4.816 -6.166 1.00 90.00 84 PHE A CA 1
ATOM 713 C C . PHE A 1 84 ? -5.439 -4.092 -7.383 1.00 90.00 84 PHE A C 1
ATOM 715 O O . PHE A 1 84 ? -5.141 -2.921 -7.581 1.00 90.00 84 PHE A O 1
ATOM 722 N N . THR A 1 85 ? -6.290 -4.745 -8.177 1.00 89.81 85 THR A N 1
ATOM 723 C CA . THR A 1 85 ? -6.963 -4.094 -9.310 1.00 89.81 85 THR A CA 1
ATOM 724 C C . THR A 1 85 ? -7.910 -3.002 -8.827 1.00 89.81 85 THR A C 1
ATOM 726 O O . THR A 1 85 ? -7.986 -1.940 -9.442 1.00 89.81 85 THR A O 1
ATOM 729 N N . GLU A 1 86 ? -8.577 -3.232 -7.697 1.00 91.62 86 GLU A N 1
ATOM 730 C CA . GLU A 1 86 ? -9.440 -2.234 -7.070 1.00 91.62 86 GLU A CA 1
ATOM 731 C C . GLU A 1 86 ? -8.622 -1.042 -6.555 1.00 91.62 86 GLU A C 1
ATOM 733 O O . GLU A 1 86 ? -8.964 0.102 -6.844 1.00 91.62 86 GLU A O 1
ATOM 738 N N . LEU A 1 87 ? -7.458 -1.286 -5.941 1.00 92.81 87 LEU A N 1
ATOM 739 C CA . LEU A 1 87 ? -6.506 -0.224 -5.576 1.00 92.81 87 LEU A CA 1
ATOM 740 C C . LEU A 1 87 ? -5.994 0.585 -6.781 1.00 92.81 87 LEU A C 1
ATOM 742 O O . LEU A 1 87 ? -5.641 1.749 -6.629 1.00 92.81 87 LEU A O 1
ATOM 746 N N . LEU A 1 88 ? -5.949 0.019 -7.990 1.00 93.75 88 LEU A N 1
ATOM 747 C CA . LEU A 1 88 ? -5.568 0.772 -9.193 1.00 93.75 88 LEU A CA 1
ATOM 748 C C . LEU A 1 88 ? -6.678 1.703 -9.702 1.00 93.75 88 LEU A C 1
ATOM 750 O O . LEU A 1 88 ? -6.421 2.515 -10.598 1.00 93.75 88 LEU A O 1
ATOM 754 N N . SER A 1 89 ? -7.904 1.604 -9.179 1.00 93.25 89 SER A N 1
ATOM 755 C CA . SER A 1 89 ? -9.001 2.497 -9.571 1.00 93.25 89 SER A CA 1
ATOM 756 C C . SER A 1 89 ? -8.738 3.947 -9.157 1.00 93.25 89 SER A C 1
ATOM 758 O O . SER A 1 89 ? -8.975 4.837 -9.969 1.00 93.25 89 SER A O 1
ATOM 760 N N . ILE A 1 90 ? -8.123 4.170 -7.988 1.00 93.69 90 ILE A N 1
ATOM 761 C CA . ILE A 1 90 ? -7.773 5.506 -7.468 1.00 93.69 90 ILE A CA 1
ATOM 762 C C . ILE A 1 90 ? -6.564 6.146 -8.168 1.00 93.69 90 ILE A C 1
ATOM 764 O O . ILE A 1 90 ? -6.176 7.269 -7.855 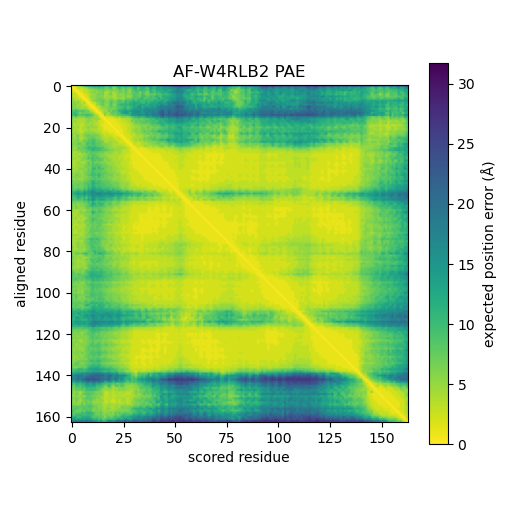1.00 93.69 90 ILE A O 1
ATOM 768 N N . LEU A 1 91 ? -5.921 5.424 -9.089 1.00 93.44 91 LEU A N 1
ATOM 769 C CA . LEU A 1 91 ? -4.763 5.914 -9.820 1.00 93.44 91 LEU A CA 1
ATOM 770 C C . LEU A 1 91 ? -5.210 6.604 -11.116 1.00 93.44 91 LEU A C 1
ATOM 772 O O . LEU A 1 91 ? -5.656 5.946 -12.067 1.00 93.44 91 LEU A O 1
ATOM 776 N N . GLU A 1 92 ? -5.061 7.930 -11.132 1.00 90.69 92 GLU A N 1
ATOM 777 C CA . GLU A 1 92 ? -5.480 8.820 -12.225 1.00 90.69 92 GLU A CA 1
ATOM 778 C C . GLU A 1 92 ? -4.434 8.933 -13.343 1.00 90.69 92 GLU A C 1
ATOM 780 O O . GLU A 1 92 ? -4.781 9.030 -14.519 1.00 90.69 92 GLU A O 1
ATOM 785 N N . ASN A 1 93 ? -3.140 8.880 -13.004 1.00 93.81 93 ASN A N 1
ATOM 786 C CA . ASN A 1 93 ? -2.063 9.048 -13.978 1.00 93.81 93 ASN A CA 1
ATOM 787 C C . ASN A 1 93 ? -2.006 7.853 -14.950 1.00 93.81 93 ASN A C 1
ATOM 789 O O . ASN A 1 93 ? -1.562 6.758 -14.596 1.00 93.81 93 ASN A O 1
ATOM 793 N N . ALA A 1 94 ? -2.427 8.075 -16.198 1.00 94.25 94 ALA A N 1
ATOM 794 C CA . ALA A 1 94 ? -2.504 7.037 -17.224 1.00 94.25 94 ALA A CA 1
ATOM 795 C C . ALA A 1 94 ? -1.148 6.377 -17.538 1.00 94.25 94 ALA A C 1
ATOM 797 O O . ALA A 1 94 ? -1.112 5.172 -17.800 1.00 94.25 94 ALA A O 1
ATOM 798 N N . LEU A 1 95 ? -0.042 7.130 -17.476 1.00 95.56 95 LEU A N 1
ATOM 799 C CA . LEU A 1 95 ? 1.304 6.595 -17.702 1.00 95.56 95 LEU A CA 1
ATOM 800 C C . LEU A 1 95 ? 1.695 5.644 -16.575 1.00 95.56 95 LEU A C 1
ATOM 802 O O . LEU A 1 95 ? 2.015 4.489 -16.835 1.00 95.56 95 LEU A O 1
ATOM 806 N N . VAL A 1 96 ? 1.560 6.078 -15.321 1.00 96.44 96 VAL A N 1
ATOM 807 C CA . VAL A 1 96 ? 1.824 5.218 -14.158 1.00 96.44 96 VAL A CA 1
ATOM 808 C C . VAL A 1 96 ? 0.929 3.973 -14.212 1.00 96.44 96 VAL A C 1
ATOM 810 O O . VAL A 1 96 ? 1.410 2.857 -14.030 1.00 96.44 96 VAL A O 1
ATOM 813 N N . LYS A 1 97 ? -0.357 4.118 -14.560 1.00 95.50 97 LYS A N 1
ATOM 814 C CA . LYS A 1 97 ? -1.294 2.989 -14.691 1.00 95.50 97 LYS A CA 1
ATOM 815 C C . LYS A 1 97 ? -0.842 1.968 -15.731 1.00 95.50 97 LYS A C 1
ATOM 817 O O . LYS A 1 97 ? -0.988 0.766 -15.506 1.00 95.50 97 LYS A O 1
ATOM 822 N N . ARG A 1 98 ? -0.313 2.435 -16.866 1.00 95.38 98 ARG A N 1
ATOM 823 C CA . ARG A 1 98 ? 0.244 1.582 -17.921 1.00 95.38 98 ARG A CA 1
ATOM 824 C C . ARG A 1 98 ? 1.449 0.799 -17.408 1.00 95.38 98 ARG A C 1
ATOM 826 O O . ARG A 1 98 ? 1.464 -0.418 -17.560 1.00 95.38 98 ARG A O 1
ATOM 833 N N . GLU A 1 99 ? 2.390 1.468 -16.749 1.00 95.88 99 GLU A N 1
ATOM 834 C CA . GLU A 1 99 ? 3.588 0.827 -16.197 1.00 95.88 99 GLU A CA 1
ATOM 835 C C . GLU A 1 99 ? 3.243 -0.228 -15.136 1.00 95.88 99 GLU A C 1
ATOM 837 O O . GLU A 1 99 ? 3.801 -1.324 -15.129 1.00 95.88 99 GLU A O 1
ATOM 842 N N . VAL A 1 100 ? 2.258 0.035 -14.268 1.00 95.19 100 VAL A N 1
ATOM 843 C CA . VAL A 1 100 ? 1.816 -0.967 -13.284 1.00 95.19 100 VAL A CA 1
ATOM 844 C C . VAL A 1 100 ? 1.153 -2.176 -13.952 1.00 95.19 100 VAL A C 1
ATOM 846 O O . VAL A 1 100 ? 1.372 -3.310 -13.521 1.00 95.19 100 VAL A O 1
ATOM 849 N N . LYS A 1 101 ? 0.362 -1.966 -15.012 1.00 93.75 101 LYS A N 1
ATOM 850 C CA . LYS A 1 101 ? -0.232 -3.069 -15.784 1.00 93.75 101 LYS A CA 1
ATOM 851 C C . LYS A 1 101 ? 0.833 -3.918 -16.479 1.00 93.75 101 LYS A C 1
ATOM 853 O O . LYS A 1 101 ? 0.715 -5.140 -16.456 1.00 93.75 101 LYS A O 1
ATOM 858 N N . ASP A 1 102 ? 1.874 -3.294 -17.028 1.00 93.44 102 ASP A N 1
ATOM 859 C CA . ASP A 1 102 ? 3.024 -4.003 -17.598 1.00 93.44 102 ASP A CA 1
ATOM 860 C C . ASP A 1 102 ? 3.726 -4.868 -16.539 1.00 93.44 102 ASP A C 1
ATOM 862 O O . ASP A 1 102 ? 3.918 -6.065 -16.744 1.00 93.44 102 ASP A O 1
ATOM 866 N N . LEU A 1 103 ? 3.991 -4.322 -15.345 1.00 93.44 103 LEU A N 1
ATOM 867 C CA . LEU A 1 103 ? 4.557 -5.100 -14.236 1.00 93.44 103 LEU A CA 1
ATOM 868 C C . LEU A 1 103 ? 3.693 -6.302 -13.832 1.00 93.44 103 LEU A C 1
ATOM 870 O O . LEU A 1 103 ? 4.224 -7.362 -13.488 1.00 93.44 103 LEU A O 1
ATOM 874 N N . LEU A 1 104 ? 2.366 -6.145 -13.833 1.00 92.44 104 LEU A N 1
ATOM 875 C CA . LEU A 1 104 ? 1.441 -7.238 -13.534 1.00 92.44 104 LEU A CA 1
ATOM 876 C C . LEU A 1 104 ? 1.496 -8.330 -14.605 1.00 92.44 104 LEU A C 1
ATOM 878 O O . LEU A 1 104 ? 1.561 -9.508 -14.250 1.00 92.44 104 LEU A O 1
ATOM 882 N N . TRP A 1 105 ? 1.517 -7.947 -15.882 1.00 92.19 105 TRP A N 1
ATOM 883 C CA . TRP A 1 105 ? 1.636 -8.881 -17.000 1.00 92.19 105 TRP A CA 1
ATOM 884 C C . TRP A 1 105 ? 2.968 -9.645 -16.954 1.00 92.19 105 TRP A C 1
ATOM 886 O O . TRP A 1 105 ? 2.975 -10.876 -16.976 1.00 92.19 105 TRP A O 1
ATOM 896 N N . LYS A 1 106 ? 4.087 -8.941 -16.746 1.00 90.31 106 LYS A N 1
ATOM 897 C CA . LYS A 1 106 ? 5.418 -9.551 -16.586 1.00 90.31 106 LYS A CA 1
ATOM 898 C C . LYS A 1 106 ? 5.453 -10.554 -15.438 1.00 90.31 106 LYS A C 1
ATOM 900 O O . LYS A 1 106 ? 5.867 -11.697 -15.626 1.00 90.31 106 LYS A O 1
ATOM 905 N N . LYS A 1 107 ? 4.897 -10.191 -14.276 1.00 87.94 107 LYS A N 1
ATOM 906 C CA . LYS A 1 107 ? 4.770 -11.105 -13.130 1.00 87.94 107 LYS A CA 1
ATOM 907 C C . LYS A 1 107 ? 3.980 -12.373 -13.482 1.00 87.94 107 LYS A C 1
ATOM 909 O O . LYS A 1 107 ? 4.345 -13.447 -13.011 1.00 87.94 107 LYS A O 1
ATOM 914 N N . GLN A 1 108 ? 2.903 -12.261 -14.263 1.00 87.88 108 GLN A N 1
ATOM 915 C CA . GLN A 1 108 ? 2.105 -13.414 -14.704 1.00 87.88 108 GLN A CA 1
ATOM 916 C C . GLN A 1 108 ? 2.860 -14.296 -15.704 1.00 87.88 108 GLN A C 1
ATOM 918 O O . GLN A 1 108 ? 2.730 -15.514 -15.645 1.00 87.88 108 GLN A O 1
ATOM 923 N N . SER A 1 109 ? 3.687 -13.699 -16.564 1.00 88.25 109 SER A N 1
ATOM 924 C CA . SER A 1 109 ? 4.544 -14.424 -17.513 1.00 88.25 109 SER A CA 1
ATOM 925 C C . SER A 1 109 ? 5.737 -15.145 -16.862 1.00 88.25 109 SER A C 1
ATOM 927 O O . SER A 1 109 ? 6.440 -15.900 -17.525 1.00 88.25 109 SER A O 1
ATOM 929 N N . GLY A 1 110 ? 5.965 -14.937 -15.559 1.00 87.38 110 GLY A N 1
ATOM 930 C CA . GLY A 1 110 ? 7.087 -15.514 -14.814 1.00 87.38 110 GLY A CA 1
ATOM 931 C C . GLY A 1 110 ? 8.354 -14.654 -14.814 1.00 87.38 110 GLY A C 1
ATOM 932 O O . GLY A 1 110 ? 9.332 -15.019 -14.162 1.00 87.38 110 GLY A O 1
ATOM 933 N N . GLU A 1 111 ? 8.338 -13.494 -15.473 1.00 86.38 111 GLU A N 1
ATOM 934 C CA . GLU A 1 111 ? 9.445 -12.540 -15.472 1.00 86.38 111 GLU A CA 1
ATOM 935 C C . GLU A 1 111 ? 9.562 -11.852 -14.099 1.00 86.38 111 GLU A C 1
ATOM 937 O O . GLU A 1 111 ? 8.650 -11.173 -13.616 1.00 86.38 111 GLU A O 1
ATOM 942 N N . GLN A 1 112 ? 10.695 -12.066 -13.424 1.00 81.19 112 GLN A N 1
ATOM 943 C CA . GLN A 1 112 ? 10.908 -11.597 -12.046 1.00 81.19 112 GLN A CA 1
ATOM 944 C C . GLN A 1 112 ? 11.712 -10.297 -11.967 1.00 81.19 112 GLN A C 1
ATOM 946 O O . GLN A 1 112 ? 11.518 -9.496 -11.041 1.00 81.19 112 GLN A O 1
ATOM 951 N N . TYR A 1 113 ? 12.614 -10.108 -12.924 1.00 84.31 113 TYR A N 1
ATOM 952 C CA . TYR A 1 113 ? 13.577 -9.020 -12.977 1.00 84.31 113 TYR A CA 1
ATOM 953 C C . TYR A 1 113 ? 13.230 -8.083 -14.122 1.00 84.31 113 TYR A C 1
ATOM 955 O O . TYR A 1 113 ? 12.714 -8.509 -15.145 1.00 84.31 113 TYR A O 1
ATOM 963 N N . LEU A 1 114 ? 13.509 -6.805 -13.927 1.00 82.19 114 LEU A N 1
ATOM 964 C CA . LEU A 1 114 ? 13.412 -5.780 -14.946 1.00 82.19 114 LEU A CA 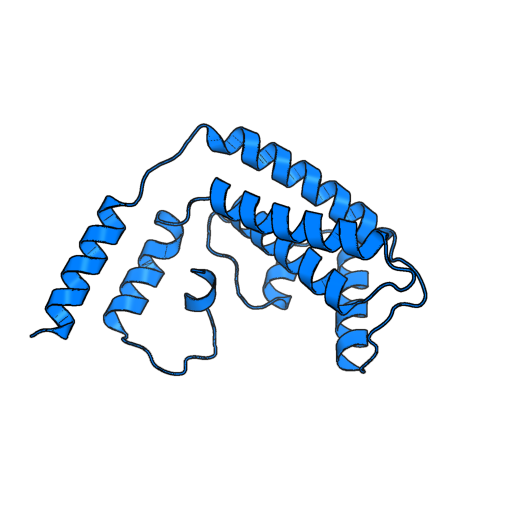1
ATOM 965 C C . LEU A 1 114 ? 14.821 -5.502 -15.452 1.00 82.19 114 LEU A C 1
ATOM 967 O O . LEU A 1 114 ? 15.754 -5.392 -14.652 1.00 82.19 114 LEU A O 1
ATOM 971 N N . THR A 1 115 ? 14.954 -5.354 -16.767 1.00 74.69 115 THR A N 1
ATOM 972 C CA . THR A 1 115 ? 16.216 -4.987 -17.420 1.00 74.69 115 THR A CA 1
ATOM 973 C C . THR A 1 115 ? 16.735 -3.643 -16.911 1.00 74.69 115 THR A C 1
ATOM 975 O O . THR A 1 115 ? 17.936 -3.475 -16.721 1.00 74.69 115 THR A O 1
ATOM 978 N N . GLU A 1 116 ? 15.827 -2.705 -16.631 1.00 84.12 116 GLU A N 1
ATOM 979 C CA . GLU A 1 116 ? 16.146 -1.353 -16.179 1.00 84.12 116 GLU A CA 1
ATOM 980 C C . GLU A 1 116 ? 15.173 -0.869 -15.096 1.00 84.12 116 GLU A C 1
ATOM 982 O O . GLU A 1 116 ? 14.086 -1.422 -14.895 1.00 84.12 116 GLU A O 1
ATOM 987 N N . LYS A 1 117 ? 15.569 0.194 -14.385 1.00 89.50 117 LYS A N 1
ATOM 988 C CA . LYS A 1 117 ? 14.692 0.877 -13.430 1.00 89.50 117 LYS A CA 1
ATOM 989 C C . LYS A 1 117 ? 13.537 1.551 -14.161 1.00 89.50 117 LYS A C 1
ATOM 991 O O . LYS A 1 117 ? 13.737 2.197 -15.185 1.00 89.50 117 LYS A O 1
ATOM 996 N N . ASN A 1 118 ? 12.343 1.482 -13.587 1.00 92.62 118 ASN A N 1
ATOM 997 C CA . ASN A 1 118 ? 11.195 2.189 -14.133 1.00 92.62 118 ASN A CA 1
ATOM 998 C C . ASN A 1 118 ? 11.139 3.603 -13.541 1.00 92.62 118 ASN A C 1
ATOM 1000 O O . ASN A 1 118 ? 10.697 3.783 -12.406 1.00 92.62 118 ASN A O 1
ATOM 1004 N N . MET A 1 119 ? 11.632 4.597 -14.285 1.00 94.81 119 MET A N 1
ATOM 1005 C CA . MET A 1 119 ? 11.694 5.988 -13.814 1.00 94.81 119 MET A CA 1
ATOM 1006 C C . MET A 1 119 ? 10.307 6.569 -13.527 1.00 94.81 119 MET A C 1
ATOM 1008 O O . MET A 1 119 ? 10.123 7.177 -12.482 1.00 94.81 119 MET A O 1
ATOM 1012 N N . ILE A 1 120 ? 9.311 6.274 -14.370 1.00 96.19 120 ILE A N 1
ATOM 1013 C CA . ILE A 1 120 ? 7.924 6.732 -14.182 1.00 96.19 120 ILE A CA 1
ATOM 1014 C C . ILE A 1 120 ? 7.378 6.257 -12.829 1.00 96.19 120 ILE A C 1
ATOM 1016 O O . ILE A 1 120 ? 6.765 7.026 -12.090 1.00 96.19 120 ILE A O 1
ATOM 1020 N N . LEU A 1 121 ? 7.615 4.987 -12.484 1.00 96.50 121 LEU A N 1
ATOM 1021 C CA . LEU A 1 121 ? 7.189 4.444 -11.196 1.00 96.50 121 LEU A CA 1
ATOM 1022 C C . LEU A 1 121 ? 8.022 4.975 -10.030 1.00 96.50 121 LEU A C 1
ATOM 1024 O O . LEU A 1 121 ? 7.466 5.184 -8.958 1.00 96.50 121 LEU A O 1
ATOM 1028 N N . ASN A 1 122 ? 9.327 5.184 -10.210 1.00 96.25 122 ASN A N 1
ATOM 1029 C CA . ASN A 1 122 ? 10.181 5.739 -9.161 1.00 96.25 122 ASN A CA 1
ATOM 1030 C C . ASN A 1 122 ? 9.749 7.154 -8.777 1.00 96.25 122 ASN A C 1
ATOM 1032 O O . ASN A 1 122 ? 9.561 7.413 -7.592 1.00 96.25 122 ASN A O 1
ATOM 1036 N N . ASP A 1 123 ? 9.546 8.020 -9.768 1.00 97.31 123 ASP A N 1
ATOM 1037 C CA . ASP A 1 123 ? 9.154 9.413 -9.554 1.00 97.31 123 ASP A CA 1
ATOM 1038 C C . ASP A 1 123 ? 7.779 9.478 -8.873 1.00 97.31 123 ASP A C 1
ATOM 1040 O O . ASP A 1 123 ? 7.593 10.190 -7.886 1.00 97.31 123 ASP A O 1
ATOM 1044 N N . PHE A 1 124 ? 6.835 8.642 -9.324 1.00 97.50 124 PHE A N 1
ATOM 1045 C CA . PHE A 1 124 ? 5.531 8.495 -8.678 1.00 97.50 124 PHE A CA 1
ATOM 1046 C C . PHE A 1 124 ? 5.650 8.027 -7.219 1.00 97.50 124 PHE A C 1
ATOM 1048 O O . PHE A 1 124 ? 5.010 8.586 -6.331 1.00 97.50 124 PHE A O 1
ATOM 1055 N N . ILE A 1 125 ? 6.474 7.009 -6.950 1.00 97.38 125 ILE A N 1
ATOM 1056 C CA . ILE A 1 125 ? 6.680 6.471 -5.598 1.00 97.38 125 ILE A CA 1
ATOM 1057 C C . ILE A 1 125 ? 7.258 7.539 -4.664 1.00 97.38 125 ILE A C 1
ATOM 1059 O O . ILE A 1 125 ? 6.791 7.664 -3.533 1.00 97.38 125 ILE A O 1
ATOM 1063 N N . GLU A 1 126 ? 8.258 8.297 -5.115 1.00 97.50 126 GLU A N 1
ATOM 1064 C CA . GLU A 1 126 ? 8.878 9.372 -4.331 1.00 97.50 126 GLU A CA 1
ATOM 1065 C C . GLU A 1 126 ? 7.869 10.464 -3.992 1.00 97.50 126 GLU A C 1
ATOM 1067 O O . GLU A 1 126 ? 7.684 10.788 -2.816 1.00 97.50 126 GLU A O 1
ATOM 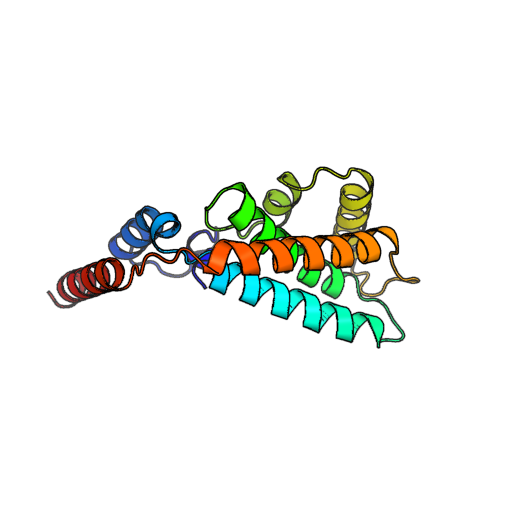1072 N N . GLN A 1 127 ? 7.150 10.947 -5.005 1.00 97.50 127 GLN A N 1
ATOM 1073 C CA . GLN A 1 127 ? 6.143 11.987 -4.846 1.00 97.50 127 GLN A CA 1
ATOM 1074 C C . GLN A 1 127 ? 5.035 11.567 -3.869 1.00 97.50 127 GLN A C 1
ATOM 1076 O O . GLN A 1 127 ? 4.700 12.306 -2.943 1.00 97.50 127 GLN A O 1
ATOM 1081 N N . GLU A 1 128 ? 4.466 10.372 -4.036 1.00 97.25 128 GLU A N 1
ATOM 1082 C CA . GLU A 1 128 ? 3.384 9.897 -3.168 1.00 97.25 128 GLU A CA 1
ATOM 1083 C C . GLU A 1 128 ? 3.851 9.692 -1.725 1.00 97.25 128 GLU A C 1
ATOM 1085 O O . GLU A 1 128 ? 3.112 9.994 -0.787 1.00 97.25 128 GLU A O 1
ATOM 1090 N N . ILE A 1 129 ? 5.087 9.224 -1.524 1.00 97.50 129 ILE A N 1
ATOM 1091 C CA . ILE A 1 129 ? 5.675 9.089 -0.190 1.00 97.50 129 ILE A CA 1
ATOM 1092 C C . ILE A 1 129 ? 5.742 10.447 0.526 1.00 97.50 129 ILE A C 1
ATOM 1094 O O . ILE A 1 129 ? 5.431 10.518 1.719 1.00 97.50 129 ILE A O 1
ATOM 1098 N N . GLU A 1 130 ? 6.147 11.511 -0.168 1.00 97.19 130 GLU A N 1
ATOM 1099 C CA . GLU A 1 130 ? 6.238 12.862 0.399 1.00 97.19 130 GLU A CA 1
ATOM 1100 C C . GLU A 1 130 ? 4.860 13.461 0.705 1.00 97.19 130 GLU A C 1
ATOM 1102 O O . GLU A 1 130 ? 4.643 14.003 1.798 1.00 97.19 130 GLU A O 1
ATOM 1107 N N . LEU A 1 131 ? 3.909 13.313 -0.222 1.00 96.50 131 LEU A N 1
ATOM 1108 C CA . LEU A 1 131 ? 2.538 13.802 -0.065 1.00 96.50 131 LEU A CA 1
ATOM 1109 C C . LEU A 1 131 ? 1.835 13.137 1.123 1.00 96.50 131 LEU A C 1
ATOM 1111 O O . LEU A 1 131 ? 1.296 13.821 1.997 1.00 96.50 131 LEU A O 1
ATOM 1115 N N . LEU A 1 132 ? 1.892 11.807 1.201 1.00 96.44 132 LEU A N 1
ATOM 1116 C CA . LEU A 1 132 ? 1.283 11.038 2.286 1.00 96.44 132 LEU A CA 1
ATOM 1117 C C . LEU A 1 132 ? 1.957 11.317 3.636 1.00 96.44 132 LEU A C 1
ATOM 1119 O O . LEU A 1 132 ? 1.274 11.391 4.657 1.00 96.44 132 LEU A O 1
ATOM 1123 N N . ALA A 1 133 ? 3.283 11.500 3.668 1.00 95.38 133 ALA A N 1
ATOM 1124 C CA . ALA A 1 133 ? 3.990 11.854 4.900 1.00 95.38 133 ALA A CA 1
ATOM 1125 C C . ALA A 1 133 ? 3.570 13.238 5.418 1.00 95.38 133 ALA A C 1
ATOM 1127 O O . ALA A 1 133 ? 3.353 13.414 6.620 1.00 95.38 133 ALA A O 1
ATOM 1128 N N . SER A 1 134 ? 3.411 14.206 4.512 1.00 94.88 134 SER A N 1
ATOM 1129 C CA . SER A 1 134 ? 2.926 15.549 4.843 1.00 94.88 134 SER A CA 1
ATOM 1130 C C . SER A 1 134 ? 1.488 15.508 5.366 1.00 94.88 134 SER A C 1
ATOM 1132 O O . SER A 1 134 ? 1.187 16.114 6.395 1.00 94.88 134 SER A O 1
ATOM 1134 N N . TYR A 1 135 ? 0.622 14.725 4.717 1.00 93.44 135 TYR A N 1
ATOM 1135 C CA . TYR A 1 135 ? -0.748 14.495 5.172 1.00 93.44 135 TYR A CA 1
ATOM 1136 C C . TYR A 1 135 ? -0.797 13.873 6.574 1.00 93.44 135 TYR A C 1
ATOM 1138 O O . TYR A 1 135 ? -1.489 14.393 7.448 1.00 93.44 135 TYR A O 1
ATOM 1146 N N . ALA A 1 136 ? -0.035 12.803 6.825 1.00 91.31 136 ALA A N 1
ATOM 1147 C CA . ALA A 1 136 ? -0.032 12.114 8.116 1.00 91.31 136 ALA A CA 1
ATOM 1148 C C . ALA A 1 136 ? 0.408 13.033 9.269 1.00 91.31 136 ALA A C 1
ATOM 1150 O O . ALA A 1 136 ? -0.161 12.968 10.358 1.00 91.31 136 ALA A O 1
ATOM 1151 N N . LYS A 1 137 ? 1.377 13.925 9.017 1.00 89.19 137 LYS A N 1
ATOM 1152 C CA . LYS A 1 137 ? 1.837 14.935 9.984 1.00 89.19 137 LYS A CA 1
ATOM 1153 C C . LYS A 1 137 ? 0.767 15.984 10.304 1.00 89.19 137 LYS A C 1
ATOM 1155 O O . LYS A 1 137 ? 0.710 16.479 11.426 1.00 89.19 137 LYS A O 1
ATOM 1160 N N . PHE A 1 138 ? -0.062 16.346 9.327 1.00 86.88 138 PHE A N 1
ATOM 1161 C CA . PHE A 1 138 ? -1.181 17.264 9.539 1.00 86.88 138 PHE A CA 1
ATOM 1162 C C . PHE A 1 138 ? -2.340 16.574 10.275 1.00 86.88 138 PHE A C 1
ATOM 1164 O O . PHE A 1 138 ? -2.875 17.105 11.246 1.00 86.88 138 PHE A O 1
ATOM 1171 N N . ALA A 1 139 ? -2.698 15.361 9.850 1.00 81.62 139 ALA A N 1
ATOM 1172 C CA . ALA A 1 139 ? -3.827 14.610 10.388 1.00 81.62 139 ALA A CA 1
ATOM 1173 C C . ALA A 1 139 ? -3.613 14.126 11.835 1.00 81.62 139 ALA A C 1
ATOM 1175 O O . ALA A 1 139 ? -4.586 13.964 12.565 1.00 81.62 139 ALA A O 1
ATOM 1176 N N . SER A 1 140 ? -2.366 13.956 12.296 1.00 70.81 140 SER A N 1
ATOM 1177 C CA . SER A 1 140 ? -2.042 13.498 13.662 1.00 70.81 140 SER A CA 1
ATOM 1178 C C . SER A 1 140 ? -2.503 14.432 14.785 1.00 70.81 140 SER A C 1
ATOM 1180 O O . SER A 1 140 ? -2.357 14.094 15.953 1.00 70.81 140 SER A O 1
ATOM 1182 N N . GLN A 1 141 ? -3.044 15.602 14.449 1.00 62.16 141 GLN A N 1
ATOM 1183 C CA . GLN A 1 141 ? -3.569 16.580 15.402 1.00 62.16 141 GLN A CA 1
ATOM 1184 C C . GLN A 1 141 ? -5.030 16.310 15.807 1.00 62.16 141 GLN A C 1
ATOM 1186 O O . GLN A 1 141 ? -5.545 16.985 16.694 1.00 62.16 141 GLN A O 1
ATOM 1191 N N . LYS A 1 142 ? -5.704 15.333 15.181 1.00 58.38 142 LYS A N 1
ATOM 1192 C CA . LYS A 1 142 ? -7.066 14.896 15.523 1.00 58.38 142 LYS A CA 1
ATOM 1193 C C . LYS A 1 142 ? -7.088 13.375 15.658 1.00 58.38 142 LYS A C 1
ATOM 1195 O O . LYS A 1 142 ? -6.944 12.673 14.661 1.00 58.38 142 LYS A O 1
ATOM 1200 N N . LEU A 1 143 ? -7.245 12.869 16.876 1.00 59.78 143 LEU A N 1
ATOM 1201 C CA . LEU A 1 143 ? -7.391 11.440 17.148 1.00 59.78 143 LEU A CA 1
ATOM 1202 C C . LEU A 1 143 ? -8.617 11.238 18.035 1.00 59.78 143 LEU A C 1
ATOM 1204 O O . LEU A 1 143 ? -8.643 11.748 19.152 1.00 59.78 143 LEU A O 1
ATOM 1208 N N . ASP A 1 144 ? -9.586 10.484 17.526 1.00 63.50 144 ASP A N 1
ATOM 1209 C CA . ASP A 1 144 ? -10.601 9.833 18.349 1.00 63.50 144 ASP A CA 1
ATOM 1210 C C . ASP A 1 144 ? -10.054 8.458 18.763 1.00 63.50 144 ASP A C 1
ATOM 1212 O O . ASP A 1 144 ? -9.433 7.763 17.951 1.00 63.50 144 ASP A O 1
ATOM 1216 N N . ASP A 1 145 ? -10.224 8.097 20.035 1.00 71.75 145 ASP A N 1
ATOM 1217 C CA . ASP A 1 145 ? -9.788 6.820 20.608 1.00 71.75 145 ASP A CA 1
ATOM 1218 C C . ASP A 1 145 ? -10.947 5.814 20.573 1.00 71.75 145 ASP A C 1
ATOM 1220 O O . ASP A 1 145 ? -11.889 5.965 21.353 1.00 71.75 145 ASP A O 1
ATOM 1224 N N . PRO A 1 146 ? -10.895 4.777 19.716 1.00 75.25 146 PRO A N 1
ATOM 1225 C CA . PRO A 1 146 ? -12.000 3.845 19.567 1.00 75.25 146 PRO A CA 1
ATOM 1226 C C . PRO A 1 146 ? -11.872 2.616 20.492 1.00 75.25 146 PRO A C 1
ATOM 1228 O O . PRO A 1 146 ? -12.496 1.571 20.276 1.00 75.25 146 PRO A O 1
ATOM 1231 N N . THR A 1 147 ? -10.989 2.688 21.499 1.00 81.19 147 THR A N 1
ATOM 1232 C CA . THR A 1 147 ? -10.709 1.585 22.431 1.00 81.19 147 THR A CA 1
ATOM 1233 C C . THR A 1 147 ? -11.966 1.133 23.170 1.00 81.19 147 THR A C 1
ATOM 1235 O O . THR A 1 147 ? -12.129 -0.058 23.445 1.00 81.19 147 THR A O 1
ATOM 1238 N N . LYS A 1 148 ? -12.873 2.062 23.485 1.00 82.44 148 LYS A N 1
ATOM 1239 C CA . LYS A 1 148 ? -14.099 1.751 24.220 1.00 82.44 148 LYS A CA 1
ATOM 1240 C C . LYS A 1 148 ? -15.028 0.854 23.397 1.00 82.44 148 LYS A C 1
ATOM 1242 O O . LYS A 1 148 ? -15.441 -0.197 23.880 1.00 82.44 148 LYS A O 1
ATOM 1247 N N . GLU A 1 149 ? -15.289 1.231 22.153 1.00 81.62 149 GLU A N 1
ATOM 1248 C CA . GLU A 1 149 ? -16.162 0.522 21.219 1.00 81.62 149 GLU A CA 1
ATOM 1249 C C . GLU A 1 149 ? -15.629 -0.885 20.912 1.00 81.62 149 GLU A C 1
ATOM 1251 O O . GLU A 1 149 ? -16.386 -1.857 20.867 1.00 81.62 149 GLU A O 1
ATOM 1256 N N . LEU A 1 150 ? -14.307 -1.020 20.753 1.00 82.94 150 LEU A N 1
ATOM 1257 C CA . LEU A 1 150 ? -13.660 -2.318 20.538 1.00 82.94 150 LEU A CA 1
ATOM 1258 C C . LEU A 1 150 ? -13.734 -3.219 21.778 1.00 82.94 150 LEU A C 1
ATOM 1260 O O . LEU A 1 150 ? -13.967 -4.422 21.646 1.00 82.94 150 LEU A O 1
ATOM 1264 N N . ASN A 1 151 ? -13.565 -2.652 22.976 1.00 85.31 151 ASN A N 1
ATOM 1265 C CA . ASN A 1 151 ? -13.672 -3.402 24.228 1.00 85.31 151 ASN A CA 1
ATOM 1266 C C . ASN A 1 151 ? -15.093 -3.920 24.467 1.00 85.31 151 ASN A C 1
ATOM 1268 O O . ASN A 1 151 ? -15.260 -5.063 24.893 1.00 85.31 151 ASN A O 1
ATOM 1272 N N . GLU A 1 152 ? -16.113 -3.113 24.174 1.00 86.19 152 GLU A N 1
ATOM 1273 C CA . GLU A 1 152 ? -17.514 -3.534 24.274 1.00 86.19 152 GLU A CA 1
ATOM 1274 C C . GLU A 1 152 ? -17.810 -4.700 23.320 1.00 86.19 152 GLU A C 1
ATOM 1276 O O . GLU A 1 152 ? -18.365 -5.720 23.742 1.00 86.19 152 GLU A O 1
ATOM 1281 N N . LEU A 1 153 ? -17.359 -4.613 22.063 1.00 85.06 153 LEU A N 1
ATOM 1282 C CA . LEU A 1 153 ? -17.518 -5.698 21.095 1.00 85.06 153 LEU A CA 1
ATOM 1283 C C . LEU A 1 153 ? -16.821 -6.989 21.547 1.00 85.06 153 LEU A C 1
ATOM 1285 O O . LEU A 1 153 ? -17.397 -8.076 21.435 1.00 85.06 153 LEU A O 1
ATOM 1289 N N . PHE A 1 154 ? -15.606 -6.884 22.088 1.00 84.44 154 PHE A N 1
ATOM 1290 C CA . PHE A 1 154 ? -14.878 -8.032 22.625 1.00 84.44 154 PHE A CA 1
ATOM 1291 C C . PHE A 1 154 ? -15.660 -8.714 23.755 1.00 84.44 154 PHE A C 1
ATOM 1293 O O . PHE A 1 154 ? -15.882 -9.922 23.700 1.00 84.44 154 PHE A O 1
ATOM 1300 N N . GLN A 1 155 ? -16.149 -7.949 24.735 1.00 85.94 155 GLN A N 1
ATOM 1301 C CA . GLN A 1 155 ? -16.906 -8.491 25.868 1.00 85.94 155 GLN A CA 1
ATOM 1302 C C . GLN A 1 155 ? -18.212 -9.176 25.445 1.00 85.94 155 GLN A C 1
ATOM 1304 O O . GLN A 1 155 ? -18.534 -10.239 25.974 1.00 85.94 155 GLN A O 1
ATOM 1309 N N . VAL A 1 156 ? -18.954 -8.599 24.493 1.00 85.19 156 VAL A N 1
ATOM 1310 C CA . VAL A 1 156 ? -20.172 -9.220 23.939 1.00 85.19 156 VAL A CA 1
ATOM 1311 C C . VAL A 1 156 ? -19.839 -10.545 23.259 1.00 85.19 156 VAL A C 1
ATOM 1313 O O . VAL A 1 156 ? -20.505 -11.546 23.502 1.00 85.19 156 VAL A O 1
ATOM 1316 N N . THR A 1 157 ? -18.766 -10.574 22.473 1.00 82.81 157 THR A N 1
ATOM 1317 C CA . THR A 1 157 ? -18.341 -11.780 21.752 1.00 82.81 157 THR A CA 1
ATOM 1318 C C . THR A 1 157 ? -17.935 -12.904 22.701 1.00 82.81 157 THR A C 1
ATOM 1320 O O . THR A 1 157 ? -18.240 -14.063 22.442 1.00 82.81 157 THR A O 1
ATOM 1323 N N . LEU A 1 158 ? -17.273 -12.583 23.819 1.00 83.31 158 LEU A N 1
ATOM 1324 C CA . LEU A 1 158 ? -16.930 -13.589 24.826 1.00 83.31 158 LEU A CA 1
ATOM 1325 C C . LEU A 1 158 ? -18.174 -14.230 25.450 1.00 83.31 158 LEU A C 1
ATOM 1327 O O . LEU A 1 158 ? -18.174 -15.434 25.684 1.00 83.31 158 LEU A O 1
ATOM 1331 N N . LYS A 1 159 ? -19.234 -13.449 25.692 1.00 81.94 159 LYS A N 1
ATOM 1332 C CA . LYS A 1 159 ? -20.502 -13.982 26.212 1.00 81.94 159 LYS A CA 1
ATOM 1333 C C . LYS A 1 159 ? -21.183 -14.916 25.210 1.00 81.94 159 LYS A C 1
ATOM 1335 O O . LYS A 1 159 ? -21.651 -15.967 25.608 1.00 81.94 159 LYS A O 1
ATOM 1340 N N . GLU A 1 160 ? -21.170 -14.575 23.921 1.00 79.81 160 GLU A N 1
ATOM 1341 C CA . GLU A 1 160 ? -21.789 -15.385 22.854 1.00 79.81 160 GLU A CA 1
ATOM 1342 C C . GLU A 1 160 ? -21.101 -16.744 22.612 1.00 79.81 160 GLU A C 1
ATOM 1344 O O . GLU A 1 160 ? -21.707 -17.629 22.017 1.00 79.81 160 GLU A O 1
ATOM 1349 N N . VAL A 1 161 ? -19.833 -16.907 23.008 1.00 76.56 161 VAL A N 1
ATOM 1350 C CA . VAL A 1 161 ? -19.046 -18.137 22.768 1.00 76.56 161 VAL A CA 1
ATOM 1351 C C . VAL A 1 161 ? -18.970 -19.044 24.002 1.00 76.56 161 VAL A C 1
ATOM 1353 O O . VAL A 1 161 ? -18.706 -20.237 23.860 1.00 76.56 161 VAL A O 1
ATOM 1356 N N . TRP A 1 162 ? -19.146 -18.488 25.205 1.00 70.62 162 TRP A N 1
ATOM 1357 C CA . TRP A 1 162 ? -19.057 -19.228 26.471 1.00 70.62 162 TRP A CA 1
ATOM 1358 C C . TRP A 1 162 ? -20.408 -19.545 27.130 1.00 70.62 162 TRP A C 1
ATOM 1360 O O . TRP A 1 162 ? -20.409 -20.155 28.201 1.00 70.62 162 TRP A O 1
ATOM 1370 N N . GLU A 1 163 ? -21.523 -19.179 26.498 1.00 50.31 163 GLU A N 1
ATOM 1371 C CA . GLU A 1 163 ? -22.849 -19.778 26.737 1.00 50.31 163 GLU A CA 1
ATOM 1372 C C . GLU A 1 163 ? -23.090 -20.961 25.789 1.00 50.31 163 GLU A C 1
ATOM 1374 O O . GLU A 1 163 ? -23.659 -21.973 26.260 1.00 50.31 163 GLU A O 1
#

Solvent-accessible surface area (backbone atoms only — not comparable to full-atom values): 9473 Å² total; per-residue (Å²): 124,73,46,63,80,66,46,93,77,78,93,79,77,66,62,69,63,51,51,56,47,63,74,42,45,49,81,58,56,58,61,43,66,51,33,52,53,26,48,51,52,22,52,52,52,50,58,54,48,74,73,45,95,63,39,42,43,68,57,52,53,52,31,50,48,27,49,37,40,32,51,36,31,72,75,68,56,34,78,42,72,67,48,65,73,64,48,52,67,82,55,78,55,64,67,52,52,49,54,54,50,50,41,52,51,37,50,73,75,66,48,55,67,39,99,59,80,60,60,67,55,50,55,50,52,55,51,52,51,54,54,52,51,55,48,38,67,61,50,64,80,65,79,85,81,49,63,64,64,54,50,53,53,50,55,54,50,53,53,73,72,76,110

pLDDT: mean 86.73, std 9.88, range [50.31, 97.5]

Nearest PDB structures (foldseek):
  6csb-assemb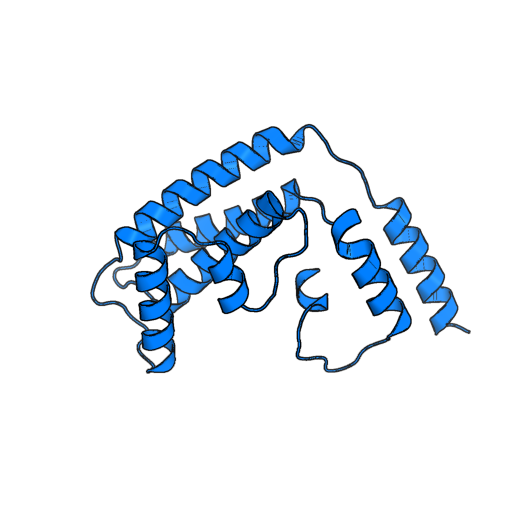ly2_B  TM=3.004E-01  e=5.221E+00  Homo sapiens
  4wnu-assembly1_A  TM=2.864E-01  e=7.322E+00  Homo sapiens
  6csb-assembly3_C  TM=2.555E-01  e=7.746E+00  Homo sapiens

Foldseek 3Di:
DLLCLQDPDDDDDPPVLSVLCQVCVLVQDDLLVLLVVLLVLLVVLLVVQVPDPWHWLVSLLSSLVSLLQSVCCVPPSGGDHPDVVSSCVPPPPPVLSVVNVVSVVCVVVVNTTDPDDDPVSSVVSVVSSVVSVVVSVVPVVDDDHCVVVVVVSVVVVVVVVVD

Sequence (163 aa):
MLEWLNSKHVYFLNTCLVEKLKLMQDSVISQVPYINHHLNLAKRNFNELKKKKEWRGKVYLYILRSILSAKWLQIHRQIPPVDFTELLSILENALVKREVKDLLWKKQSGEQYLTEKNMILNDFIEQEIELLASYAKFASQKLDDPTKELNELFQVTLKEVWE

Organism: NCBI:txid1294265

InterPro domains:
  IPR018775 RNA repair pathway DNA polymerase beta [PF10127] (1-154)

Radius of gyration: 18.44 Å; Cα contacts (8 Å, |Δi|>4): 143; chains: 1; bounding box: 45×38×45 Å

Mean predicted aligned error: 6.98 Å